Protein AF-A0A5T5SUZ0-F1 (afdb_monomer_lite)

Sequence (56 aa):
SVRVGGAIQLNIEGYSLPQIMEMGNWSNEEMVMRYIRNIEAGKKAMIKLMRNAFDE

Secondary structure (DSSP, 8-state):
-HHHHHHHHHHHTT--HHHHHHHTT-S-HHHHHHHHHHHHHTT-HHHHHHHHHH--

Structure (mmCIF, N/CA/C/O backbone):
data_AF-A0A5T5SUZ0-F1
#
_entry.id   AF-A0A5T5SUZ0-F1
#
loop_
_atom_site.group_PDB
_atom_site.id
_atom_site.type_symbol
_atom_site.label_atom_id
_atom_site.label_alt_id
_atom_site.label_comp_id
_atom_site.label_asym_id
_atom_site.label_entity_id
_atom_site.label_seq_id
_atom_site.pdbx_PDB_ins_code
_atom_site.Cartn_x
_atom_site.Cartn_y
_atom_site.Cartn_z
_atom_site.occupancy
_atom_site.B_iso_or_equiv
_atom_site.auth_seq_id
_atom_site.auth_comp_id
_atom_site.auth_asym_id
_atom_site.auth_atom_id
_atom_site.pdbx_PDB_model_num
ATOM 1 N N . SER A 1 1 ? 9.217 11.653 -1.596 1.00 88.31 1 SER A N 1
ATOM 2 C CA . SER A 1 1 ? 9.558 11.516 -3.028 1.00 88.31 1 SER A CA 1
ATOM 3 C C . SER A 1 1 ? 8.333 11.019 -3.783 1.00 88.31 1 SER A C 1
ATOM 5 O O . SER A 1 1 ? 7.476 10.401 -3.158 1.00 88.31 1 SER A O 1
ATOM 7 N N . VAL A 1 2 ? 8.250 11.253 -5.100 1.00 93.44 2 VAL A N 1
ATOM 8 C CA . VAL A 1 2 ? 7.124 10.781 -5.940 1.00 93.44 2 VAL A CA 1
ATOM 9 C C . VAL A 1 2 ? 6.934 9.267 -5.817 1.00 93.44 2 VAL A C 1
ATOM 11 O O . VAL A 1 2 ? 5.823 8.799 -5.609 1.00 93.44 2 VAL A O 1
ATOM 14 N N . ARG A 1 3 ? 8.035 8.507 -5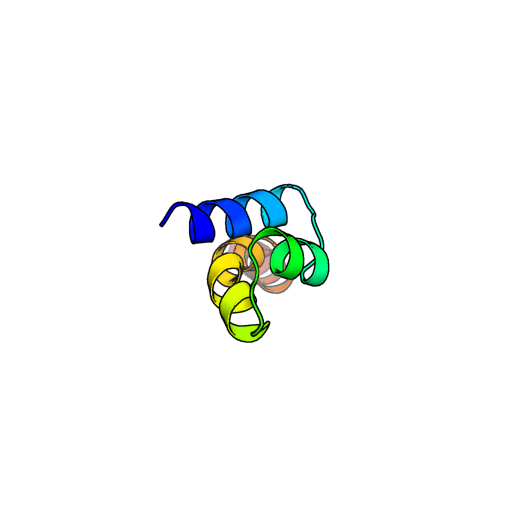.825 1.00 94.38 3 ARG A N 1
ATOM 15 C CA . ARG A 1 3 ? 8.022 7.042 -5.707 1.00 94.38 3 ARG A CA 1
ATOM 16 C C . ARG A 1 3 ? 7.399 6.547 -4.390 1.00 94.38 3 ARG A C 1
ATOM 18 O O . ARG A 1 3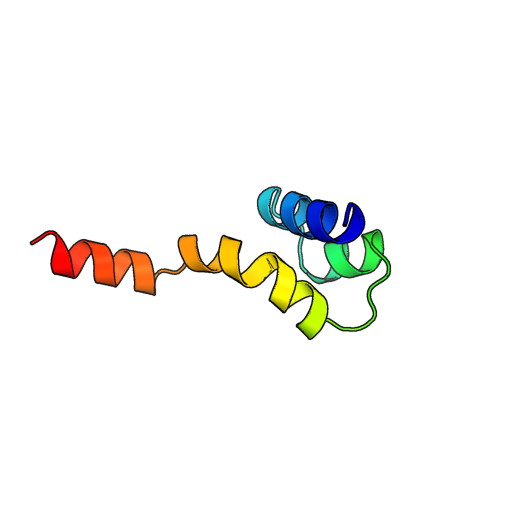 ? 6.607 5.615 -4.403 1.00 94.38 3 ARG A O 1
ATOM 25 N N . VAL A 1 4 ? 7.704 7.196 -3.263 1.00 95.88 4 VAL A N 1
ATOM 26 C CA . VAL A 1 4 ? 7.100 6.855 -1.959 1.00 95.88 4 VAL A CA 1
ATOM 27 C C . VAL A 1 4 ? 5.617 7.230 -1.919 1.00 95.88 4 VAL A C 1
ATOM 29 O O . VAL A 1 4 ? 4.808 6.448 -1.432 1.00 95.88 4 VAL A O 1
ATOM 32 N N . GLY A 1 5 ? 5.251 8.391 -2.473 1.00 95.88 5 GLY A N 1
ATOM 33 C CA . GLY A 1 5 ? 3.848 8.800 -2.592 1.00 95.88 5 GLY A CA 1
ATOM 34 C C . GLY A 1 5 ? 3.025 7.823 -3.436 1.00 95.88 5 GLY A C 1
ATOM 35 O O . GLY A 1 5 ? 1.931 7.448 -3.032 1.00 95.88 5 GLY A O 1
ATOM 36 N N . GLY A 1 6 ? 3.587 7.339 -4.548 1.00 96.81 6 GLY A N 1
ATOM 37 C CA . GLY A 1 6 ? 2.961 6.320 -5.393 1.00 96.81 6 GLY A CA 1
ATOM 38 C C . GLY A 1 6 ? 2.715 5.000 -4.658 1.00 96.81 6 GLY A C 1
ATOM 39 O O . GLY A 1 6 ? 1.609 4.479 -4.720 1.00 96.81 6 GLY A O 1
ATOM 40 N N . ALA A 1 7 ? 3.691 4.498 -3.889 1.00 96.88 7 ALA A N 1
ATOM 41 C CA . ALA A 1 7 ? 3.496 3.292 -3.070 1.00 96.88 7 ALA A CA 1
ATOM 42 C C . ALA A 1 7 ? 2.341 3.441 -2.070 1.00 96.88 7 ALA A C 1
ATOM 44 O O . ALA A 1 7 ? 1.549 2.520 -1.880 1.00 96.88 7 ALA A O 1
ATOM 45 N N . ILE A 1 8 ? 2.251 4.611 -1.435 1.00 95.81 8 ILE A N 1
ATOM 46 C CA . ILE A 1 8 ? 1.186 4.928 -0.483 1.00 95.81 8 ILE A CA 1
ATOM 47 C C . ILE A 1 8 ? -0.174 4.952 -1.187 1.00 95.81 8 ILE A C 1
ATOM 49 O O . ILE A 1 8 ? -1.113 4.324 -0.700 1.00 95.81 8 ILE A O 1
ATOM 53 N N . GLN A 1 9 ? -0.269 5.632 -2.331 1.00 96.81 9 GLN A N 1
ATOM 54 C CA . GLN A 1 9 ? -1.508 5.738 -3.098 1.00 96.81 9 GLN A CA 1
ATOM 55 C C . GLN A 1 9 ? -1.994 4.366 -3.589 1.00 96.81 9 GLN A C 1
ATOM 57 O O . GLN A 1 9 ? -3.156 4.027 -3.389 1.00 96.81 9 GLN A O 1
ATOM 62 N N . LEU A 1 10 ? -1.098 3.532 -4.124 1.00 96.75 10 LEU A N 1
ATOM 63 C CA . LEU A 1 10 ? -1.433 2.172 -4.559 1.00 96.75 10 LEU A CA 1
ATOM 64 C C . LEU A 1 10 ? -1.935 1.297 -3.396 1.00 96.75 10 LEU A C 1
ATOM 66 O O . LEU A 1 10 ? -2.897 0.550 -3.553 1.00 96.75 10 LEU A O 1
ATOM 70 N N . ASN A 1 11 ? -1.347 1.421 -2.201 1.00 95.69 11 ASN A N 1
ATOM 71 C CA . ASN A 1 11 ? -1.849 0.718 -1.016 1.00 95.69 11 ASN A CA 1
ATOM 72 C C . ASN A 1 11 ? -3.245 1.207 -0.587 1.00 95.69 11 ASN A C 1
ATOM 74 O O . ASN A 1 11 ? -4.068 0.421 -0.121 1.00 95.69 11 ASN A O 1
ATOM 78 N N . ILE A 1 12 ? -3.526 2.506 -0.727 1.00 93.75 12 ILE A N 1
ATOM 79 C CA . ILE A 1 12 ? -4.858 3.072 -0.459 1.00 93.75 12 ILE A CA 1
ATOM 80 C C . ILE A 1 12 ? -5.885 2.526 -1.458 1.00 93.75 12 ILE A C 1
ATOM 82 O O . ILE A 1 12 ? -6.992 2.180 -1.053 1.00 93.75 12 ILE A O 1
ATOM 86 N N . GLU A 1 13 ? -5.501 2.390 -2.726 1.00 95.44 13 GLU A N 1
ATOM 87 C CA . GLU A 1 13 ? -6.325 1.820 -3.801 1.00 95.44 13 GLU A CA 1
ATOM 88 C C . GLU A 1 13 ? -6.492 0.293 -3.709 1.00 95.44 13 GLU A C 1
ATOM 90 O O . GLU A 1 13 ? -7.268 -0.288 -4.464 1.00 95.44 13 GLU A O 1
ATOM 95 N N . GLY A 1 14 ? -5.818 -0.361 -2.757 1.00 94.06 14 GLY A N 1
ATOM 96 C CA . GLY A 1 14 ? -5.992 -1.785 -2.466 1.00 94.06 14 GLY A CA 1
ATOM 97 C C . GLY A 1 14 ? -5.104 -2.718 -3.287 1.00 94.06 14 GLY A C 1
ATOM 98 O O . GLY A 1 14 ? -5.345 -3.926 -3.298 1.00 94.06 14 GLY A O 1
ATOM 99 N N . TYR A 1 15 ? -4.070 -2.194 -3.947 1.00 96.88 15 TYR A N 1
ATOM 100 C CA . TYR A 1 15 ? -3.059 -3.035 -4.582 1.00 96.88 15 TYR A CA 1
ATOM 101 C C . TYR A 1 15 ? -2.285 -3.835 -3.533 1.00 96.88 15 TYR A C 1
ATOM 103 O O . TYR A 1 15 ? -1.970 -3.351 -2.444 1.00 96.88 15 TYR A O 1
ATOM 111 N N . SER A 1 16 ? -1.953 -5.074 -3.882 1.00 96.62 16 SER A N 1
ATOM 112 C CA . SER A 1 16 ? -1.170 -5.960 -3.024 1.00 96.62 16 SER A CA 1
ATOM 113 C C . SER A 1 16 ? 0.300 -5.5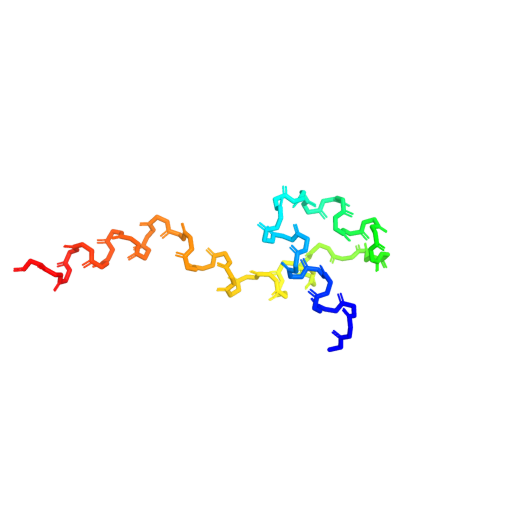30 -2.949 1.00 96.62 16 SER A C 1
ATOM 115 O O . SER A 1 16 ? 0.828 -4.882 -3.856 1.00 96.62 16 SER A O 1
ATOM 117 N N . LEU A 1 17 ? 0.996 -5.941 -1.883 1.00 96.62 17 LEU A N 1
ATOM 118 C CA . LEU A 1 17 ? 2.418 -5.637 -1.693 1.00 96.62 17 LEU A CA 1
ATOM 119 C C . LEU A 1 17 ? 3.295 -6.065 -2.895 1.00 96.62 17 LEU A C 1
ATOM 121 O O . LEU A 1 17 ? 4.080 -5.226 -3.343 1.00 96.62 17 LEU A O 1
ATOM 125 N N . PRO A 1 18 ? 3.139 -7.272 -3.487 1.00 98.00 18 PRO A N 1
ATOM 126 C CA . PRO A 1 18 ? 3.883 -7.651 -4.691 1.00 98.00 18 PRO A CA 1
ATOM 127 C C . PRO A 1 18 ? 3.645 -6.718 -5.885 1.00 98.00 18 PRO A C 1
ATOM 129 O O . PRO A 1 18 ? 4.600 -6.338 -6.556 1.00 98.00 18 PRO A O 1
ATOM 132 N N . GLN A 1 19 ? 2.400 -6.285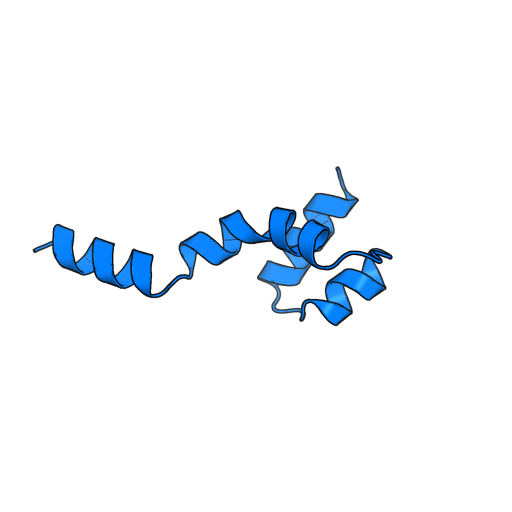 -6.118 1.00 98.25 19 GLN A N 1
ATOM 133 C CA . GLN A 1 19 ? 2.073 -5.362 -7.215 1.00 98.25 19 GLN A CA 1
ATOM 134 C C . GLN A 1 19 ? 2.737 -3.998 -7.015 1.00 98.25 19 GLN A C 1
ATOM 136 O O . GLN A 1 19 ? 3.309 -3.438 -7.946 1.00 98.25 19 GLN A O 1
ATOM 141 N N . ILE A 1 20 ? 2.713 -3.473 -5.788 1.00 97.88 20 ILE A N 1
ATOM 142 C CA . ILE A 1 20 ? 3.380 -2.208 -5.455 1.00 97.88 20 ILE A CA 1
ATOM 143 C C . ILE A 1 20 ? 4.890 -2.331 -5.677 1.00 97.88 20 ILE A C 1
ATOM 145 O O . ILE A 1 20 ? 5.509 -1.439 -6.261 1.00 97.88 20 ILE A O 1
ATOM 149 N N . MET A 1 21 ? 5.486 -3.440 -5.233 1.00 98.00 21 MET A N 1
ATOM 150 C CA . MET A 1 21 ? 6.909 -3.713 -5.415 1.00 98.00 21 MET A CA 1
ATOM 151 C C . MET A 1 21 ? 7.313 -3.775 -6.882 1.00 98.00 21 MET A C 1
ATOM 153 O O . MET A 1 21 ? 8.305 -3.149 -7.247 1.00 98.00 21 MET A O 1
ATOM 157 N N . GLU A 1 22 ? 6.538 -4.474 -7.708 1.00 97.81 22 GLU A N 1
ATOM 158 C CA . GLU A 1 22 ? 6.762 -4.573 -9.148 1.00 97.81 22 GLU A CA 1
ATOM 159 C C . GLU A 1 22 ? 6.668 -3.193 -9.815 1.00 97.81 22 GLU A C 1
ATOM 161 O O . GLU A 1 22 ? 7.622 -2.742 -10.451 1.00 97.81 22 GLU A O 1
ATOM 166 N N . MET A 1 23 ? 5.572 -2.464 -9.584 1.00 96.62 23 MET A N 1
ATOM 167 C CA . MET A 1 23 ? 5.305 -1.175 -10.235 1.00 96.62 23 MET A CA 1
ATOM 168 C C . MET A 1 23 ? 6.337 -0.098 -9.910 1.00 96.62 23 MET A C 1
ATOM 170 O O . MET A 1 23 ? 6.660 0.732 -10.759 1.00 96.62 23 MET A O 1
ATOM 174 N N . GLY A 1 24 ? 6.855 -0.077 -8.683 1.00 95.12 24 GLY A N 1
ATOM 175 C CA . GLY A 1 24 ? 7.909 0.862 -8.318 1.00 95.12 24 GLY A CA 1
ATOM 176 C C . GLY A 1 24 ? 9.292 0.242 -8.231 1.00 95.12 24 GLY A C 1
ATOM 177 O O . GLY A 1 24 ? 10.176 0.902 -7.692 1.00 95.12 24 GLY A O 1
ATOM 178 N N . ASN A 1 25 ? 9.504 -0.968 -8.751 1.00 96.62 25 ASN A N 1
ATOM 179 C CA . ASN A 1 25 ? 10.799 -1.647 -8.837 1.00 96.62 25 ASN A CA 1
ATOM 180 C C . ASN A 1 25 ? 11.554 -1.737 -7.491 1.00 96.62 25 ASN A C 1
ATOM 182 O O . ASN A 1 25 ? 12.705 -1.304 -7.360 1.00 96.62 25 ASN A O 1
ATOM 186 N N . TRP A 1 26 ? 10.883 -2.204 -6.437 1.00 96.81 26 TRP A N 1
ATOM 187 C CA . TRP A 1 26 ? 11.500 -2.469 -5.134 1.00 96.81 26 TRP A CA 1
ATOM 188 C C . TRP A 1 26 ? 11.857 -3.943 -4.986 1.00 96.81 26 TRP A C 1
ATOM 190 O O . TRP A 1 26 ? 11.020 -4.811 -5.189 1.00 96.81 26 TRP A O 1
ATOM 200 N N . SER A 1 27 ? 13.077 -4.219 -4.527 1.00 96.94 27 SER A N 1
ATOM 201 C CA . SER A 1 27 ? 13.526 -5.583 -4.207 1.00 96.94 27 SER A CA 1
ATOM 202 C C . SER A 1 27 ? 13.368 -5.946 -2.726 1.00 96.94 27 SER A C 1
ATOM 204 O O . SER A 1 27 ? 13.578 -7.092 -2.353 1.00 96.94 27 SER A O 1
ATOM 206 N N . ASN A 1 28 ? 13.045 -4.973 -1.867 1.00 97.38 28 ASN A N 1
ATOM 207 C CA . ASN A 1 28 ? 12.933 -5.162 -0.421 1.00 97.38 28 ASN A CA 1
ATOM 208 C C . ASN A 1 28 ? 11.508 -4.839 0.055 1.00 97.38 28 ASN A C 1
ATOM 210 O O . ASN A 1 28 ? 11.102 -3.674 0.072 1.00 97.38 28 ASN A O 1
ATOM 214 N N . GLU A 1 29 ? 10.787 -5.875 0.481 1.00 97.12 29 GLU A N 1
ATOM 215 C CA . GLU A 1 29 ? 9.438 -5.792 1.056 1.00 97.12 29 GLU A CA 1
ATOM 216 C C . GLU A 1 29 ? 9.377 -4.907 2.302 1.00 97.12 29 GLU A C 1
ATOM 218 O O . GLU A 1 29 ? 8.493 -4.059 2.424 1.00 97.12 29 GLU A O 1
ATOM 223 N N . GLU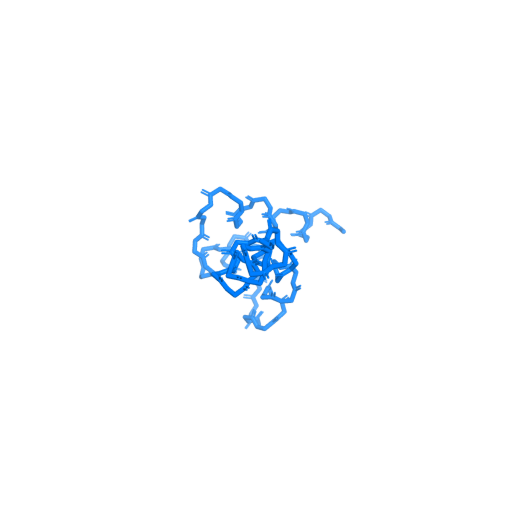 A 1 30 ? 10.332 -5.060 3.222 1.00 96.94 30 GLU A N 1
ATOM 224 C CA . GLU A 1 30 ? 10.367 -4.317 4.483 1.00 96.94 30 GLU A CA 1
ATOM 225 C C . GLU A 1 30 ? 10.417 -2.805 4.238 1.00 96.94 30 GLU A C 1
ATOM 227 O O . GLU A 1 30 ? 9.773 -2.026 4.944 1.00 96.94 30 GLU A O 1
ATOM 232 N N . MET A 1 31 ? 11.141 -2.382 3.199 1.00 95.94 31 MET A N 1
ATOM 233 C CA . MET A 1 31 ? 11.211 -0.980 2.799 1.00 95.94 31 MET A CA 1
ATOM 234 C C . MET A 1 31 ? 9.840 -0.444 2.373 1.00 95.94 31 MET A C 1
ATOM 236 O O . MET A 1 31 ? 9.431 0.617 2.846 1.00 95.94 31 MET A O 1
ATOM 240 N N . VAL A 1 32 ? 9.116 -1.173 1.521 1.00 96.50 32 VAL A N 1
ATOM 241 C CA . VAL A 1 32 ? 7.770 -0.772 1.079 1.00 96.50 32 VAL A CA 1
ATOM 242 C C . VAL A 1 32 ? 6.802 -0.778 2.258 1.00 96.50 32 VAL A C 1
ATOM 244 O O . VAL A 1 32 ? 6.088 0.204 2.473 1.00 96.50 32 VAL A O 1
ATOM 247 N N . MET A 1 33 ? 6.861 -1.815 3.099 1.00 95.62 33 MET A N 1
ATOM 248 C CA . MET A 1 33 ? 6.061 -1.908 4.318 1.00 95.62 33 MET A CA 1
ATOM 249 C C . MET A 1 33 ? 6.287 -0.721 5.258 1.00 95.62 33 MET A C 1
ATOM 251 O O . MET A 1 33 ? 5.328 -0.227 5.845 1.00 95.62 33 MET A O 1
ATOM 255 N N . ARG A 1 34 ? 7.520 -0.213 5.397 1.00 94.56 34 ARG A N 1
ATOM 256 C CA . ARG A 1 34 ? 7.806 0.986 6.207 1.00 94.56 34 ARG A CA 1
ATOM 257 C C . ARG A 1 34 ? 7.085 2.230 5.681 1.00 94.56 34 ARG A C 1
ATOM 259 O O . ARG A 1 34 ? 6.610 3.015 6.498 1.00 94.56 34 ARG A O 1
ATOM 266 N N . TYR A 1 35 ? 6.965 2.400 4.364 1.00 94.81 35 TYR A N 1
ATOM 267 C CA . TYR A 1 35 ? 6.283 3.558 3.774 1.00 94.81 35 TYR A CA 1
ATOM 268 C C . TYR A 1 35 ? 4.764 3.518 3.955 1.00 94.81 35 TYR A C 1
ATOM 270 O O . TYR A 1 35 ? 4.156 4.551 4.224 1.00 94.81 35 TYR A O 1
ATOM 278 N N . ILE A 1 36 ? 4.156 2.335 3.864 1.00 93.62 36 ILE A N 1
ATOM 279 C CA . ILE A 1 36 ? 2.694 2.175 3.960 1.00 93.62 36 ILE A CA 1
ATOM 280 C C . ILE A 1 36 ? 2.200 1.960 5.403 1.00 93.62 36 ILE A C 1
ATOM 282 O O . ILE A 1 36 ? 1.016 2.140 5.689 1.00 93.62 36 ILE A O 1
ATOM 286 N N . ARG A 1 37 ? 3.099 1.633 6.346 1.00 90.25 37 ARG A N 1
ATOM 287 C CA . ARG A 1 37 ? 2.782 1.280 7.746 1.00 90.25 37 ARG A CA 1
ATOM 288 C C . ARG A 1 37 ? 1.869 2.276 8.455 1.00 90.25 37 ARG A C 1
ATOM 290 O O . ARG A 1 37 ? 0.980 1.852 9.188 1.00 90.25 37 ARG A O 1
ATOM 297 N N . ASN A 1 38 ? 2.107 3.575 8.285 1.00 80.50 38 ASN A N 1
ATOM 298 C CA . ASN A 1 38 ? 1.352 4.608 9.002 1.00 80.50 38 ASN A CA 1
ATOM 299 C C . ASN A 1 38 ? -0.095 4.712 8.504 1.00 80.50 38 ASN A C 1
ATOM 301 O O . ASN A 1 38 ? -0.987 5.013 9.290 1.00 80.50 38 ASN A O 1
ATOM 305 N N . ILE A 1 39 ? -0.332 4.404 7.227 1.00 80.50 39 ILE A N 1
ATOM 306 C CA . ILE A 1 39 ? -1.678 4.352 6.649 1.00 80.50 39 ILE A CA 1
ATOM 307 C C . ILE A 1 39 ? -2.414 3.108 7.148 1.00 80.50 39 ILE A C 1
ATOM 309 O O . ILE A 1 39 ? -3.553 3.193 7.601 1.00 80.50 39 ILE A O 1
ATOM 313 N N . GLU A 1 40 ? -1.735 1.961 7.145 1.00 72.56 40 GLU A N 1
ATOM 314 C CA . GLU A 1 40 ? -2.298 0.706 7.647 1.00 72.56 40 GLU A CA 1
ATOM 315 C C . GLU A 1 40 ? -2.554 0.736 9.157 1.00 72.56 40 GLU A C 1
ATOM 317 O O . GLU A 1 40 ? -3.508 0.125 9.631 1.00 72.56 40 GLU A O 1
ATOM 322 N N . ALA A 1 41 ? -1.757 1.482 9.931 1.00 70.56 41 ALA A N 1
ATOM 323 C CA . ALA A 1 41 ? -1.966 1.641 11.368 1.00 70.56 41 ALA A CA 1
ATOM 324 C C . ALA A 1 41 ? -3.381 2.143 11.692 1.00 70.56 41 ALA A C 1
ATOM 326 O O . ALA A 1 41 ? -4.022 1.565 12.566 1.00 70.56 41 ALA A O 1
ATOM 327 N N . GLY A 1 42 ? -3.905 3.115 10.936 1.00 62.66 42 GLY A N 1
ATOM 328 C CA . GLY A 1 42 ? -5.267 3.636 11.111 1.00 62.66 42 GLY A CA 1
ATOM 329 C C . GLY A 1 42 ? -6.380 2.618 10.828 1.00 62.66 42 GLY A C 1
ATOM 330 O O . GLY A 1 42 ? -7.489 2.773 11.333 1.00 62.66 42 GLY A O 1
ATOM 331 N N . LYS A 1 43 ? -6.087 1.549 10.076 1.00 64.25 43 LYS A N 1
ATOM 332 C CA . LYS A 1 43 ? -7.026 0.453 9.781 1.00 64.25 43 LYS A CA 1
ATOM 333 C C . LYS A 1 43 ? -6.965 -0.689 10.802 1.00 64.25 43 LYS A C 1
ATOM 335 O O . LYS A 1 43 ? -7.781 -1.609 10.739 1.00 64.25 43 LYS A O 1
ATOM 340 N N . LYS A 1 44 ? -6.003 -0.684 11.734 1.00 67.81 44 LYS A N 1
ATOM 341 C CA . LYS A 1 44 ? -5.784 -1.819 12.640 1.00 67.81 44 LYS A CA 1
ATOM 342 C C . LYS A 1 44 ? -6.953 -2.007 13.601 1.00 67.81 44 LYS A C 1
ATOM 344 O O . LYS A 1 44 ? -7.333 -1.093 14.334 1.00 67.81 44 LYS A O 1
ATOM 349 N N . ALA A 1 45 ? -7.422 -3.253 13.685 1.00 65.31 45 ALA A N 1
ATOM 350 C CA . ALA A 1 45 ? -8.446 -3.691 14.632 1.00 65.31 45 ALA A CA 1
ATOM 351 C C . ALA A 1 45 ? -8.108 -3.316 16.086 1.00 65.31 45 ALA A C 1
ATOM 353 O O . ALA A 1 45 ? -9.004 -2.965 16.840 1.00 65.31 45 ALA A O 1
ATOM 354 N N . MET A 1 46 ? -6.823 -3.300 16.460 1.00 65.38 46 MET A N 1
ATOM 355 C CA . MET A 1 46 ? -6.380 -2.890 17.796 1.00 65.38 46 MET A CA 1
ATOM 356 C C . MET A 1 46 ? -6.624 -1.401 18.087 1.00 65.38 46 MET A C 1
ATOM 358 O O . MET A 1 46 ? -7.048 -1.080 19.190 1.00 65.38 46 MET A O 1
ATOM 362 N N . ILE A 1 47 ? -6.431 -0.493 17.118 1.00 68.44 47 ILE A N 1
ATOM 363 C CA . ILE A 1 47 ? -6.752 0.936 17.312 1.00 68.44 47 ILE A CA 1
ATOM 364 C C . ILE A 1 47 ? -8.265 1.117 17.443 1.00 68.44 47 ILE A C 1
ATOM 366 O O . ILE A 1 47 ? -8.722 1.879 18.289 1.00 68.44 47 ILE A O 1
ATOM 370 N N . LYS A 1 48 ? -9.048 0.374 16.653 1.00 68.69 48 LYS A N 1
ATOM 371 C CA . LYS A 1 48 ? -10.511 0.371 16.757 1.00 68.69 48 LYS A CA 1
ATOM 372 C C . LYS A 1 48 ? -10.989 -0.151 18.118 1.00 68.69 48 LYS A C 1
ATOM 374 O O . LYS A 1 48 ? -11.856 0.463 18.725 1.00 68.69 48 LYS A O 1
ATOM 379 N N . LEU A 1 49 ? -10.403 -1.245 18.607 1.00 70.62 49 LEU A N 1
ATOM 380 C CA . LEU A 1 49 ? -10.697 -1.807 19.929 1.00 70.62 49 LEU A CA 1
ATOM 381 C C . LEU A 1 49 ? -10.322 -0.840 21.055 1.00 70.62 49 LEU A C 1
ATOM 383 O O . LEU A 1 49 ? -11.131 -0.622 21.945 1.00 70.62 49 LEU A O 1
ATOM 387 N N . MET A 1 50 ? -9.131 -0.233 20.998 1.00 75.62 50 MET A N 1
ATOM 388 C CA . MET A 1 50 ? -8.698 0.744 22.001 1.00 75.62 50 MET A CA 1
ATOM 389 C C . MET A 1 50 ? -9.609 1.969 22.008 1.00 75.62 50 MET A C 1
ATOM 391 O O . MET A 1 50 ? -10.070 2.355 23.069 1.00 75.62 50 MET A O 1
ATOM 395 N N . ARG A 1 51 ? -9.930 2.545 20.843 1.00 70.50 51 ARG A N 1
ATOM 396 C CA . ARG A 1 51 ? -10.837 3.696 20.756 1.00 70.50 51 ARG A CA 1
ATOM 397 C C . ARG A 1 51 ? -12.199 3.396 21.385 1.00 70.50 51 ARG A C 1
ATOM 399 O O . ARG A 1 51 ? -12.650 4.160 22.222 1.00 70.50 51 ARG A O 1
ATOM 406 N N . ASN A 1 52 ? -12.786 2.243 21.070 1.00 71.44 52 ASN A N 1
ATOM 407 C CA . ASN A 1 52 ? -14.052 1.832 21.674 1.00 71.44 52 ASN A CA 1
ATOM 408 C C . ASN A 1 52 ? -13.963 1.637 23.198 1.00 71.44 52 ASN A C 1
ATOM 410 O O . ASN A 1 52 ? -14.939 1.890 23.882 1.00 71.44 52 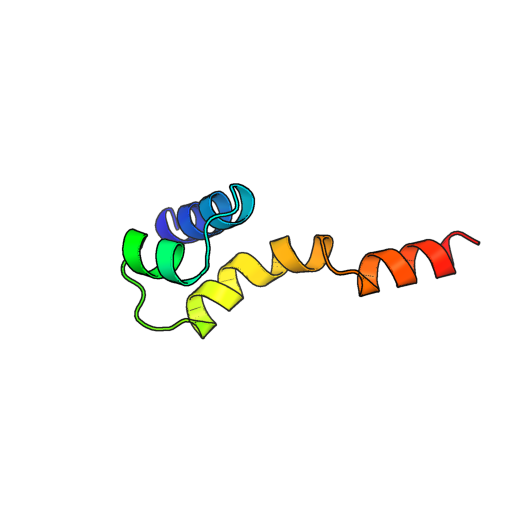ASN A O 1
ATOM 414 N N . ALA A 1 53 ? -12.819 1.188 23.724 1.00 72.06 53 ALA A N 1
ATOM 415 C CA . ALA A 1 53 ? -12.625 0.961 25.158 1.00 72.06 53 ALA A CA 1
ATOM 416 C C . ALA A 1 53 ? -12.342 2.241 25.968 1.00 72.06 53 ALA A C 1
ATOM 418 O O . ALA A 1 53 ? -12.429 2.204 27.190 1.00 72.06 53 ALA A O 1
ATOM 419 N N . PHE A 1 54 ? -11.949 3.341 25.316 1.00 65.38 54 PHE A N 1
ATOM 420 C CA . PHE A 1 54 ? -11.711 4.639 25.965 1.00 65.38 54 PHE A CA 1
ATOM 421 C C . PHE A 1 54 ? -12.863 5.638 25.767 1.00 65.38 54 PHE A C 1
ATOM 423 O O . PHE A 1 54 ? -12.877 6.666 26.439 1.00 65.38 54 PHE A O 1
ATOM 430 N N . ASP A 1 55 ? -13.788 5.356 24.843 1.00 64.62 55 ASP A N 1
ATOM 431 C CA . ASP A 1 55 ? -14.991 6.158 24.570 1.00 64.62 55 ASP A CA 1
ATOM 432 C C . ASP A 1 55 ? -16.223 5.695 25.409 1.00 64.62 55 ASP A C 1
ATOM 434 O O . ASP A 1 55 ? -17.317 6.230 25.219 1.00 64.62 55 ASP A O 1
ATOM 438 N N . GLU A 1 56 ? -16.055 4.728 26.330 1.00 51.97 56 GLU A N 1
ATOM 439 C CA . GLU A 1 56 ? -17.010 4.317 27.392 1.00 51.97 56 GLU A CA 1
ATOM 440 C C . GLU A 1 56 ? -16.588 4.858 28.769 1.00 51.97 56 GLU A C 1
ATOM 442 O O . GLU A 1 56 ? -17.491 5.269 29.536 1.00 51.97 56 GLU A O 1
#

pLDDT: mean 86.67, std 13.36, range [51.97, 98.25]

Foldseek 3Di:
DVLLVQLQVCVVVPDDLVVNCVVSVNPDSVVSCVSNVVVVVVVDPVVVVVVVVVVD

Radius of gyration: 13.81 Å; chains: 1; bounding box: 30×19×38 Å

Organism: Salmonella enterica (NCBI:txid28901)

InterPro domains:
  IPR011010 DNA breaking-rejoining enzyme, catalytic core [SSF56349] (1-50)
  IPR013762 Integrase-like, catalytic domain superfamily [G3DSA:1.10.443.10] (1-41)